Protein AF-D2PLJ2-F1 (afdb_monomer_lite)

Foldseek 3Di:
DDQFAFDDDVVLQVVCCQWFPFPDWDWDDFPDDDRWTWTWIQTPVGTDIDIDHDPPDDPVNVVVVVVVLVVCVVVVHPRDDQGATPVRHRDDDDDDQDRDSPPDRDDDDDPDDD

Structure (mmCIF, N/CA/C/O backbone):
data_AF-D2PLJ2-F1
#
_entry.id   AF-D2PLJ2-F1
#
loop_
_atom_site.group_PDB
_atom_site.id
_atom_site.type_symbol
_atom_site.label_atom_id
_atom_site.label_alt_id
_atom_site.label_comp_id
_atom_site.label_asym_id
_atom_site.label_entity_id
_atom_site.label_seq_id
_atom_site.pdbx_PDB_ins_code
_atom_site.Cartn_x
_atom_site.Cartn_y
_atom_site.Cartn_z
_atom_site.occupancy
_atom_site.B_iso_or_equiv
_atom_site.auth_seq_id
_atom_site.auth_comp_id
_atom_site.auth_asym_id
_atom_site.auth_atom_id
_atom_site.pdbx_PDB_model_num
ATOM 1 N N . MET A 1 1 ? 21.950 -1.891 -10.465 1.00 44.44 1 MET A N 1
ATOM 2 C CA . MET A 1 1 ? 20.883 -0.930 -10.823 1.00 44.44 1 MET A CA 1
AT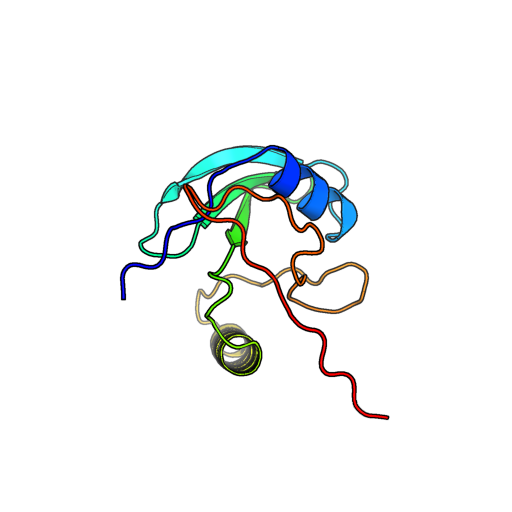OM 3 C C . MET A 1 1 ? 20.373 -0.278 -9.546 1.00 44.44 1 MET A C 1
ATOM 5 O O . MET A 1 1 ? 19.681 -0.932 -8.778 1.00 44.44 1 MET A O 1
ATOM 9 N N . THR A 1 2 ? 20.773 0.961 -9.261 1.00 47.09 2 THR A N 1
ATOM 10 C CA . THR A 1 2 ? 20.277 1.722 -8.104 1.00 47.09 2 THR A CA 1
ATOM 11 C C . THR A 1 2 ? 18.982 2.413 -8.492 1.00 47.09 2 THR A C 1
ATOM 13 O O . THR A 1 2 ? 18.959 3.507 -9.048 1.00 47.09 2 THR A O 1
ATOM 16 N N . GLY A 1 3 ? 17.887 1.707 -8.262 1.00 57.25 3 GLY A N 1
ATOM 17 C CA . GLY A 1 3 ? 16.567 2.277 -8.382 1.00 57.25 3 GLY A CA 1
ATOM 18 C C . GLY A 1 3 ? 16.214 3.065 -7.119 1.00 57.25 3 GLY A C 1
ATOM 19 O O . GLY A 1 3 ? 16.377 2.558 -6.009 1.00 57.25 3 GLY A O 1
ATOM 20 N N . VAL A 1 4 ? 15.767 4.307 -7.283 1.00 72.56 4 VAL A N 1
ATOM 21 C CA . VAL A 1 4 ? 15.401 5.199 -6.176 1.00 72.56 4 VAL A CA 1
ATOM 22 C C . VAL A 1 4 ? 14.057 4.769 -5.583 1.00 72.56 4 VAL A C 1
ATOM 24 O O . VAL A 1 4 ? 13.140 4.421 -6.318 1.00 72.56 4 VAL A O 1
ATOM 27 N N . ARG A 1 5 ? 13.931 4.774 -4.255 1.00 81.31 5 ARG A N 1
ATOM 28 C CA . ARG A 1 5 ? 12.673 4.497 -3.545 1.00 81.31 5 ARG A CA 1
ATOM 29 C C . ARG A 1 5 ? 11.773 5.737 -3.579 1.00 81.31 5 ARG A C 1
ATOM 31 O O . ARG A 1 5 ? 12.267 6.850 -3.425 1.00 81.31 5 ARG A O 1
ATOM 38 N N . ALA A 1 6 ? 10.465 5.552 -3.762 1.00 83.31 6 ALA A N 1
ATOM 39 C CA . ALA A 1 6 ? 9.503 6.651 -3.677 1.00 83.31 6 ALA A CA 1
ATOM 40 C C . ALA A 1 6 ? 9.493 7.288 -2.272 1.00 83.31 6 ALA A C 1
ATOM 42 O O . ALA A 1 6 ? 9.697 6.597 -1.273 1.00 83.31 6 ALA A O 1
ATOM 43 N N . GLU A 1 7 ? 9.218 8.590 -2.194 1.00 85.38 7 GLU A N 1
ATOM 44 C CA . GLU A 1 7 ? 9.064 9.323 -0.931 1.00 85.38 7 GLU A CA 1
ATOM 45 C C . GLU A 1 7 ? 7.601 9.346 -0.469 1.00 85.38 7 GLU A C 1
ATOM 47 O O . GLU A 1 7 ? 6.676 9.353 -1.286 1.00 85.38 7 GLU A O 1
ATOM 52 N N . ALA A 1 8 ? 7.392 9.378 0.850 1.00 84.69 8 ALA A N 1
ATOM 53 C CA . ALA A 1 8 ? 6.079 9.588 1.448 1.00 84.69 8 ALA A CA 1
ATOM 54 C C . ALA A 1 8 ? 5.641 11.041 1.217 1.00 84.69 8 ALA A C 1
ATOM 56 O O . ALA A 1 8 ? 6.189 11.961 1.817 1.00 84.69 8 ALA A O 1
ATOM 57 N N . THR A 1 9 ? 4.663 1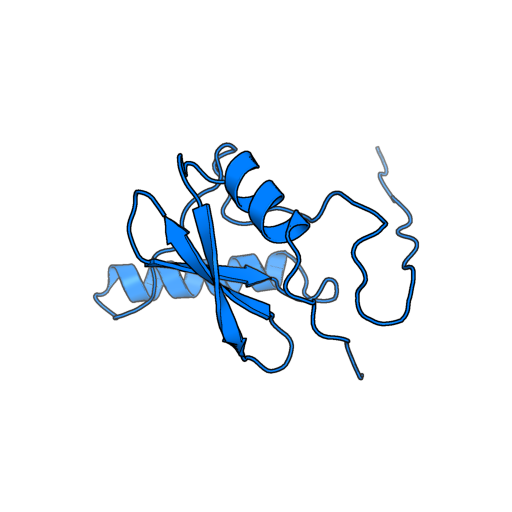1.251 0.339 1.00 85.50 9 THR A N 1
ATOM 58 C CA . THR A 1 9 ? 4.145 12.580 -0.006 1.00 85.50 9 THR A CA 1
ATOM 59 C C . THR A 1 9 ? 2.635 12.627 0.183 1.00 85.50 9 THR A C 1
ATOM 61 O O . THR A 1 9 ? 1.951 11.609 0.067 1.00 85.50 9 THR A O 1
ATOM 64 N N . GLU A 1 10 ? 2.088 13.820 0.416 1.00 84.56 10 GLU A N 1
ATOM 65 C CA . GLU A 1 10 ? 0.633 14.025 0.476 1.00 84.56 10 GLU A CA 1
ATOM 66 C C . GLU A 1 10 ? -0.065 13.646 -0.838 1.00 84.56 10 GLU A C 1
ATOM 68 O O . GLU A 1 10 ? -1.203 13.190 -0.826 1.00 84.56 10 GLU A O 1
ATOM 73 N N . GLN A 1 11 ? 0.640 13.735 -1.971 1.00 83.88 11 GLN A N 1
ATOM 74 C CA . GLN A 1 11 ? 0.122 13.309 -3.274 1.00 83.88 11 GLN A CA 1
ATOM 75 C C . GLN A 1 11 ? -0.206 11.810 -3.305 1.00 83.88 11 GLN A C 1
ATOM 77 O O . GLN A 1 11 ? -1.190 11.415 -3.927 1.00 83.88 11 GLN A O 1
ATOM 82 N N . TRP A 1 12 ? 0.579 10.968 -2.618 1.00 85.00 12 TRP A N 1
ATOM 83 C CA . TRP A 1 12 ? 0.250 9.546 -2.479 1.00 85.00 12 TRP A CA 1
ATOM 84 C C . TRP A 1 12 ? -1.027 9.340 -1.675 1.00 85.00 12 TRP A C 1
ATOM 86 O O . TRP A 1 12 ? -1.836 8.484 -2.025 1.00 85.00 12 TRP A O 1
ATOM 96 N N . LEU A 1 13 ? -1.214 10.123 -0.614 1.00 84.81 13 LEU A N 1
ATOM 97 C CA . LEU A 1 13 ? -2.403 10.035 0.224 1.00 84.81 13 LEU A CA 1
ATOM 98 C C . LEU A 1 13 ? -3.655 10.472 -0.540 1.00 84.81 13 LEU A C 1
ATOM 100 O O . LEU A 1 13 ? -4.683 9.802 -0.462 1.00 84.81 13 LEU A O 1
ATOM 104 N N . GLU A 1 14 ? -3.552 11.549 -1.314 1.00 87.12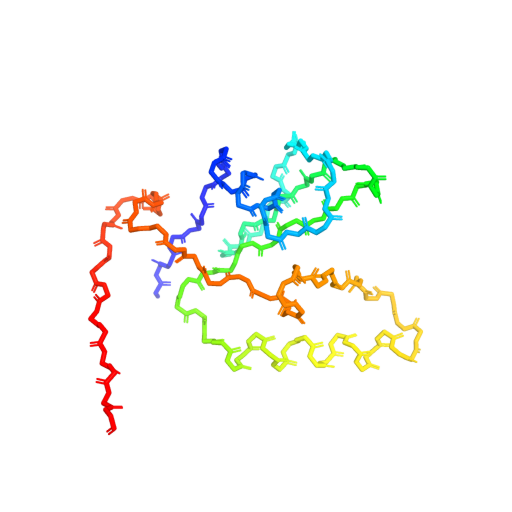 14 GLU A N 1
ATOM 105 C CA . GLU A 1 14 ? -4.652 12.034 -2.141 1.00 87.12 14 GLU A CA 1
ATOM 106 C C . GLU A 1 14 ? -5.033 11.019 -3.224 1.00 87.12 14 GLU A C 1
ATOM 108 O O . GLU A 1 14 ? -6.207 10.678 -3.353 1.00 87.12 14 GLU A O 1
ATOM 113 N N . LEU A 1 15 ? -4.052 10.423 -3.916 1.00 86.94 15 LEU A N 1
ATOM 114 C CA . LEU A 1 15 ? -4.329 9.341 -4.867 1.00 86.94 15 LEU A CA 1
ATOM 115 C C . LEU A 1 15 ? -5.046 8.166 -4.187 1.00 86.94 15 LEU A C 1
ATOM 117 O O . LEU A 1 15 ? -5.996 7.609 -4.732 1.00 86.94 15 LEU A O 1
ATOM 121 N N . VAL A 1 16 ? -4.611 7.786 -2.984 1.00 88.38 16 VAL A N 1
ATOM 122 C CA . VAL A 1 16 ? -5.241 6.697 -2.230 1.00 88.38 16 VAL A CA 1
ATOM 123 C C . VAL A 1 16 ? -6.706 7.018 -1.926 1.00 88.38 16 VAL A C 1
ATOM 125 O O . VAL A 1 16 ? -7.562 6.161 -2.140 1.00 88.38 16 VAL A O 1
ATOM 128 N N . ARG A 1 17 ? -7.020 8.245 -1.496 1.00 89.56 17 ARG A N 1
ATOM 129 C CA . ARG A 1 17 ? -8.405 8.682 -1.247 1.00 89.56 17 ARG A CA 1
ATOM 130 C C . ARG A 1 17 ? -9.256 8.657 -2.514 1.00 89.56 17 ARG A C 1
ATOM 132 O O . ARG A 1 17 ? -10.407 8.225 -2.459 1.00 89.56 17 ARG A O 1
ATOM 139 N N . GLN A 1 18 ? -8.697 9.073 -3.649 1.00 89.31 18 GLN A N 1
ATOM 140 C CA . GLN A 1 18 ? -9.399 9.153 -4.935 1.00 89.31 18 GLN A CA 1
ATOM 141 C C . GLN A 1 18 ? -9.664 7.783 -5.565 1.00 89.31 18 GLN A C 1
ATOM 143 O O . GLN A 1 18 ? -10.737 7.541 -6.120 1.00 89.31 18 GLN A O 1
ATOM 148 N N . GLU A 1 19 ? -8.735 6.844 -5.417 1.00 90.56 19 GLU A N 1
ATOM 149 C CA . GLU A 1 19 ? -8.782 5.572 -6.142 1.00 90.56 19 GLU A CA 1
ATOM 150 C C . GLU A 1 19 ? -9.327 4.411 -5.315 1.00 90.56 19 GLU A C 1
ATOM 152 O O . GLU A 1 19 ? -9.872 3.453 -5.868 1.00 90.56 19 GLU A O 1
ATOM 157 N N . TYR A 1 20 ? -9.213 4.475 -3.990 1.00 90.31 20 TYR A N 1
ATOM 158 C CA . TYR A 1 20 ? -9.655 3.406 -3.099 1.00 90.31 20 TYR A CA 1
ATOM 159 C C . TYR A 1 20 ? -10.907 3.813 -2.334 1.00 90.31 20 TYR A C 1
ATOM 161 O O . TYR A 1 20 ? -11.000 4.965 -1.923 1.00 90.31 20 TYR A O 1
ATOM 169 N N . PRO A 1 21 ? -11.851 2.883 -2.088 1.00 89.50 21 PRO A N 1
ATOM 170 C CA . PRO A 1 21 ? -13.116 3.149 -1.399 1.00 89.50 21 PRO A CA 1
ATOM 171 C C . PRO A 1 21 ? -12.919 3.393 0.112 1.00 89.50 21 PRO A C 1
ATOM 173 O O . PRO A 1 21 ? -13.420 2.635 0.945 1.00 89.50 21 PRO A O 1
ATOM 176 N N . LEU A 1 22 ? -12.153 4.430 0.441 1.00 88.56 22 LEU A N 1
ATOM 177 C CA . LEU A 1 22 ? -11.841 4.949 1.765 1.00 88.56 22 LEU A CA 1
ATOM 178 C C . LEU A 1 22 ? -12.458 6.343 1.863 1.00 88.56 22 LEU A C 1
ATOM 180 O O . LEU A 1 22 ? -12.277 7.159 0.955 1.00 88.56 22 LEU A O 1
ATOM 184 N N . THR A 1 23 ? -13.208 6.588 2.932 1.00 83.50 23 THR A N 1
ATOM 185 C CA . THR A 1 23 ? -13.856 7.888 3.181 1.00 83.50 23 THR A CA 1
ATOM 186 C C . THR A 1 23 ? -12.887 8.844 3.866 1.00 83.50 23 THR A C 1
ATOM 188 O O . THR A 1 23 ? -12.843 10.032 3.564 1.00 83.50 23 THR A O 1
ATOM 191 N N . GLU A 1 24 ? -12.041 8.289 4.733 1.00 87.06 24 GLU A N 1
ATOM 192 C CA . GLU A 1 24 ? -10.979 8.995 5.432 1.00 87.06 24 GLU A CA 1
ATOM 193 C C . GLU A 1 24 ? -9.665 8.237 5.251 1.00 87.06 24 GLU A C 1
ATOM 195 O O . GLU A 1 24 ? -9.624 7.006 5.290 1.00 87.06 24 GLU A O 1
ATOM 200 N N . ALA A 1 25 ? -8.573 8.972 5.049 1.00 88.44 25 ALA A N 1
ATOM 201 C CA . ALA A 1 25 ? -7.234 8.399 5.017 1.00 88.44 25 ALA A CA 1
ATOM 202 C C . ALA A 1 25 ? -6.224 9.424 5.529 1.00 88.44 25 ALA A C 1
ATOM 204 O O . ALA A 1 25 ? -6.145 10.520 4.976 1.00 88.44 25 ALA A O 1
ATOM 205 N N . ALA A 1 26 ? -5.429 9.075 6.536 1.00 90.44 26 ALA A N 1
ATOM 206 C CA . ALA A 1 26 ? -4.358 9.912 7.070 1.00 90.44 26 ALA A CA 1
ATOM 207 C C . ALA A 1 26 ? -3.039 9.134 7.120 1.00 90.44 26 ALA A C 1
ATOM 209 O O . ALA A 1 26 ? -3.010 7.960 7.496 1.00 90.44 26 ALA A O 1
ATOM 210 N N . PHE A 1 27 ? -1.939 9.787 6.741 1.00 87.12 27 PHE A N 1
ATOM 211 C CA . PHE A 1 27 ? -0.607 9.207 6.883 1.00 87.12 27 PHE A CA 1
ATOM 212 C C . PHE A 1 27 ? -0.260 9.039 8.364 1.00 87.12 27 PHE A C 1
ATOM 214 O O . PHE A 1 27 ? -0.440 9.961 9.154 1.00 87.12 27 PHE A O 1
ATOM 221 N N . VAL A 1 28 ? 0.263 7.864 8.719 1.00 88.81 28 VAL A N 1
ATOM 222 C CA . VAL A 1 28 ? 0.755 7.585 10.073 1.00 88.81 28 VAL A CA 1
ATOM 223 C C . VAL A 1 28 ? 2.277 7.565 10.085 1.00 88.81 28 VAL A C 1
ATOM 225 O O . VAL A 1 28 ? 2.898 8.327 10.819 1.00 88.81 28 VAL A O 1
ATOM 228 N N . ARG A 1 29 ? 2.890 6.673 9.297 1.00 92.12 29 ARG A N 1
ATOM 229 C CA . ARG A 1 29 ? 4.351 6.538 9.202 1.00 92.12 29 ARG A CA 1
ATOM 230 C C . ARG A 1 29 ? 4.781 5.724 7.989 1.00 92.12 29 ARG A C 1
ATOM 232 O O . ARG A 1 29 ? 4.014 4.922 7.455 1.00 92.12 29 ARG A O 1
ATOM 239 N N . ASP A 1 30 ? 6.042 5.878 7.609 1.00 92.44 30 ASP A N 1
ATOM 240 C CA . ASP A 1 30 ? 6.730 4.946 6.722 1.00 92.44 30 ASP A CA 1
ATOM 241 C C . ASP A 1 30 ? 7.099 3.664 7.499 1.00 92.44 30 ASP A C 1
ATOM 243 O O . ASP A 1 30 ? 7.670 3.730 8.586 1.00 92.44 30 ASP A O 1
ATOM 247 N N . LEU A 1 31 ? 6.750 2.497 6.955 1.00 93.00 31 LEU A N 1
ATOM 248 C CA . LEU A 1 31 ? 7.065 1.169 7.500 1.00 93.00 31 LEU A CA 1
ATOM 249 C C . LEU A 1 31 ? 8.383 0.598 6.952 1.00 93.00 31 LEU A C 1
ATOM 251 O O . LEU A 1 31 ? 8.745 -0.538 7.257 1.00 93.00 31 LEU A O 1
ATOM 255 N N . GLY A 1 32 ? 9.094 1.358 6.120 1.00 89.00 32 GLY A N 1
ATOM 256 C CA . GLY A 1 32 ? 10.342 0.941 5.501 1.00 89.00 32 GLY A CA 1
ATOM 257 C C . GLY A 1 32 ? 10.132 0.024 4.295 1.00 89.00 32 GLY A C 1
ATOM 258 O O . GLY A 1 32 ? 9.063 -0.029 3.679 1.00 89.00 32 GLY A O 1
ATOM 259 N N . GLY A 1 33 ? 11.190 -0.684 3.914 1.00 85.00 33 GLY A N 1
ATOM 260 C CA . GLY A 1 33 ? 11.259 -1.496 2.700 1.00 85.00 33 GLY A CA 1
ATOM 261 C C . GLY A 1 33 ? 12.418 -1.060 1.811 1.00 85.00 33 GLY A C 1
ATOM 262 O O . GLY A 1 33 ? 12.778 0.109 1.791 1.00 85.00 33 GLY A O 1
ATOM 263 N N . ASN A 1 34 ? 13.008 -2.015 1.088 1.00 85.50 34 ASN A N 1
ATOM 264 C CA . ASN A 1 34 ? 14.202 -1.754 0.283 1.00 85.50 34 ASN A CA 1
ATOM 265 C C . ASN A 1 34 ? 13.884 -0.811 -0.895 1.00 85.50 34 ASN A C 1
ATOM 267 O O . ASN A 1 34 ? 14.224 0.365 -0.877 1.00 85.50 34 ASN A O 1
ATOM 271 N N . TYR A 1 35 ? 13.135 -1.309 -1.881 1.00 87.19 35 TYR A N 1
ATOM 272 C CA . TYR A 1 35 ? 12.755 -0.517 -3.059 1.00 87.19 35 TYR A CA 1
ATOM 273 C C . TYR A 1 35 ? 11.305 -0.028 -3.036 1.00 87.19 35 TYR A C 1
ATOM 275 O O . TYR A 1 35 ? 10.966 0.928 -3.723 1.00 87.19 35 TYR A O 1
ATOM 283 N N . ASN A 1 36 ? 10.438 -0.680 -2.257 1.00 90.31 36 ASN A N 1
ATOM 284 C CA . ASN A 1 36 ? 9.044 -0.260 -2.129 1.00 90.31 36 ASN A CA 1
ATOM 285 C C . ASN A 1 36 ? 8.917 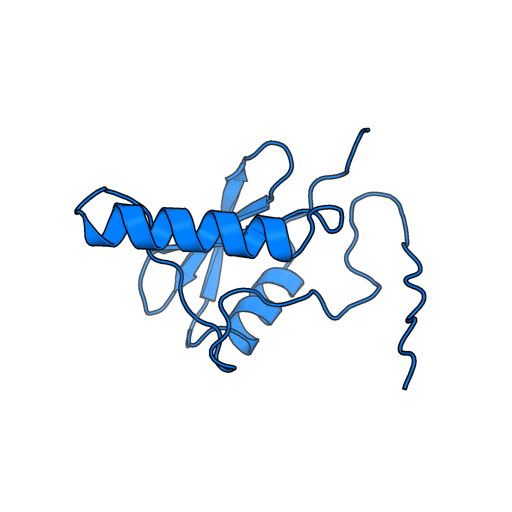0.763 -1.004 1.00 90.31 36 ASN A C 1
ATOM 287 O O . ASN A 1 36 ? 9.538 0.617 0.054 1.00 90.31 36 ASN A O 1
ATOM 291 N N . LEU A 1 37 ? 8.054 1.746 -1.208 1.00 90.94 37 LEU A N 1
ATOM 292 C CA . LEU A 1 37 ? 7.554 2.578 -0.125 1.00 90.94 37 LEU A CA 1
ATOM 293 C C . LEU A 1 37 ? 6.326 1.881 0.469 1.00 90.94 37 LEU A C 1
ATOM 295 O O . LEU A 1 37 ? 5.369 1.606 -0.253 1.00 90.94 37 LEU A O 1
ATOM 299 N N . ASN A 1 38 ? 6.369 1.560 1.762 1.00 93.62 38 ASN A N 1
ATOM 300 C CA . ASN A 1 38 ? 5.243 0.972 2.483 1.00 93.62 38 ASN A CA 1
ATOM 301 C C . ASN A 1 38 ? 4.758 1.995 3.509 1.00 93.62 38 ASN A C 1
ATOM 303 O O . ASN A 1 38 ? 5.429 2.233 4.506 1.00 93.62 38 ASN A O 1
ATOM 307 N N . LEU A 1 39 ? 3.607 2.608 3.269 1.00 93.00 39 LEU A N 1
ATOM 308 C CA . LEU A 1 39 ? 3.036 3.625 4.145 1.00 93.00 39 LEU A CA 1
ATOM 309 C C . LEU A 1 39 ? 1.967 2.991 5.021 1.00 93.00 39 LEU A C 1
ATOM 311 O O . LEU A 1 39 ? 1.066 2.330 4.508 1.00 93.00 39 LEU A O 1
ATOM 315 N N . GLN A 1 40 ? 2.033 3.235 6.324 1.00 94.31 40 GLN A N 1
ATOM 316 C CA . GLN A 1 40 ? 0.895 3.004 7.197 1.00 94.31 40 GLN A CA 1
ATOM 317 C C . GLN A 1 40 ? -0.080 4.172 7.069 1.00 94.31 40 GLN A C 1
ATOM 319 O O . GLN A 1 40 ? 0.302 5.334 7.230 1.00 94.31 40 GLN A O 1
ATOM 324 N N . VAL A 1 41 ? -1.340 3.843 6.806 1.00 93.44 41 VAL A N 1
ATOM 325 C CA . VAL A 1 41 ? -2.441 4.796 6.670 1.00 93.44 41 VAL A CA 1
ATOM 326 C C . VAL A 1 41 ? -3.529 4.430 7.674 1.00 93.44 41 VAL A C 1
ATOM 328 O O . VAL A 1 41 ? -3.937 3.272 7.757 1.00 93.44 41 VAL A O 1
ATOM 331 N N . ALA A 1 42 ? -3.984 5.409 8.449 1.00 94.00 42 ALA A N 1
ATOM 332 C CA . ALA A 1 42 ? -5.194 5.294 9.253 1.00 94.00 42 ALA A CA 1
ATOM 333 C C . ALA A 1 42 ? -6.402 5.616 8.368 1.00 94.00 42 ALA A C 1
ATOM 335 O O . ALA A 1 42 ? -6.347 6.576 7.602 1.00 94.00 42 ALA A O 1
ATOM 336 N N . SER A 1 43 ? -7.463 4.814 8.450 1.00 93.06 43 SER A N 1
ATOM 337 C CA . SER A 1 43 ? -8.678 4.988 7.648 1.00 93.06 43 SER A CA 1
ATOM 338 C C . SER A 1 43 ? -9.936 4.611 8.426 1.00 93.06 43 SER A C 1
ATOM 340 O O . SER A 1 43 ? -9.856 3.975 9.479 1.00 93.06 43 SER A O 1
ATOM 342 N N . ASP A 1 44 ? -11.094 4.905 7.839 1.00 91.12 44 ASP A N 1
ATOM 343 C CA . ASP A 1 44 ? -12.417 4.436 8.273 1.00 91.12 44 ASP A CA 1
ATOM 344 C C . ASP A 1 44 ? -12.544 2.898 8.313 1.00 91.12 44 ASP A C 1
ATOM 346 O O . ASP A 1 44 ? -13.441 2.352 8.951 1.00 91.12 44 ASP A O 1
ATOM 350 N N . ARG A 1 45 ? -11.615 2.175 7.676 1.00 89.25 45 ARG A N 1
ATOM 351 C CA . ARG A 1 45 ? -11.524 0.703 7.689 1.00 89.25 45 ARG A CA 1
ATOM 352 C C . ARG A 1 45 ? -10.434 0.164 8.616 1.00 89.25 45 ARG A C 1
ATOM 354 O O . ARG A 1 45 ? -10.085 -1.014 8.538 1.00 89.25 45 ARG A O 1
ATOM 361 N N . GLY A 1 46 ? -9.883 1.019 9.474 1.00 91.19 46 GLY A N 1
ATOM 362 C CA . GLY A 1 46 ? -8.769 0.705 10.360 1.00 91.19 46 GLY A CA 1
ATOM 363 C C . GLY A 1 46 ? -7.406 0.988 9.729 1.00 91.19 46 GLY A C 1
ATOM 364 O O . GLY A 1 46 ? -7.271 1.783 8.795 1.00 91.19 46 GLY A O 1
ATOM 365 N N . ALA A 1 47 ? -6.367 0.359 10.279 1.00 92.62 47 ALA A N 1
ATOM 366 C CA . ALA A 1 47 ? -4.996 0.539 9.819 1.00 92.62 47 ALA A CA 1
ATOM 367 C C . ALA A 1 47 ? -4.738 -0.246 8.525 1.00 92.62 47 ALA A C 1
ATOM 369 O O . ALA A 1 47 ? -4.898 -1.466 8.476 1.00 92.62 47 ALA A O 1
ATOM 370 N N . LEU A 1 48 ? -4.286 0.459 7.492 1.00 94.44 48 LEU A N 1
ATOM 371 C CA . LEU A 1 48 ? -3.969 -0.089 6.179 1.00 94.44 48 LEU A CA 1
ATOM 372 C C . LEU A 1 48 ? -2.500 0.138 5.832 1.00 94.44 48 LEU A C 1
ATOM 374 O O . LEU A 1 48 ? -1.838 1.027 6.372 1.00 94.44 48 LEU A O 1
ATOM 378 N N . VAL A 1 49 ? -2.003 -0.661 4.887 1.00 93.62 49 VAL A N 1
ATOM 379 C CA . VAL A 1 49 ? -0.680 -0.473 4.289 1.00 93.62 49 VAL A CA 1
ATOM 380 C C . VAL A 1 49 ? -0.839 -0.147 2.813 1.00 93.62 49 VAL A C 1
ATOM 382 O O . VAL A 1 49 ? -1.354 -0.959 2.043 1.00 93.62 49 VAL A O 1
ATOM 385 N N . VAL A 1 50 ? -0.353 1.023 2.412 1.00 92.31 50 VAL A N 1
ATOM 386 C CA . VAL A 1 50 ? -0.221 1.411 1.007 1.00 92.31 50 VAL A CA 1
ATOM 387 C C . VAL A 1 50 ? 1.184 1.053 0.555 1.00 92.31 50 VAL A C 1
ATOM 389 O O . VAL A 1 50 ? 2.166 1.526 1.122 1.00 92.31 50 VAL A O 1
ATOM 392 N N . ARG A 1 51 ? 1.288 0.211 -0.473 1.00 92.81 51 ARG A N 1
ATOM 393 C CA . ARG A 1 51 ? 2.572 -0.181 -1.053 1.00 92.81 51 ARG A CA 1
ATOM 394 C C . ARG A 1 51 ? 2.742 0.438 -2.431 1.00 92.81 51 ARG A C 1
ATOM 396 O O . ARG A 1 51 ? 2.080 0.025 -3.379 1.00 92.81 51 ARG A O 1
ATOM 403 N N . VAL A 1 52 ? 3.691 1.357 -2.543 1.00 90.06 52 VAL A N 1
ATOM 404 C CA . VAL A 1 52 ? 4.135 1.913 -3.820 1.00 90.06 52 VAL A CA 1
ATOM 405 C C . VAL A 1 52 ? 5.318 1.091 -4.313 1.00 90.06 52 VAL A C 1
ATOM 407 O O . VAL A 1 52 ? 6.343 0.971 -3.636 1.00 90.06 52 VAL A O 1
ATOM 410 N N . THR A 1 53 ? 5.150 0.494 -5.486 1.00 89.25 53 THR A N 1
ATOM 411 C CA . THR A 1 53 ? 6.193 -0.301 -6.140 1.00 89.25 53 THR A CA 1
ATOM 412 C C . THR A 1 53 ? 6.955 0.578 -7.138 1.00 89.25 53 THR A C 1
ATOM 414 O O . THR A 1 53 ? 6.336 1.460 -7.734 1.00 89.25 53 THR A O 1
ATOM 417 N N . PRO A 1 54 ? 8.268 0.360 -7.337 1.00 86.25 54 PRO A N 1
ATOM 418 C CA . PRO A 1 54 ? 9.018 1.007 -8.405 1.00 86.25 54 PRO A CA 1
ATOM 419 C C . PRO A 1 54 ? 8.398 0.885 -9.793 1.00 86.25 54 PRO A C 1
ATOM 421 O O . PRO A 1 54 ? 7.827 -0.152 -10.127 1.00 86.25 54 PRO A O 1
ATOM 424 N N . ASP A 1 55 ? 8.588 1.919 -10.609 1.00 83.56 55 ASP A N 1
ATOM 425 C CA . ASP A 1 55 ? 8.097 1.993 -11.989 1.00 83.56 55 ASP A CA 1
ATOM 426 C C . ASP A 1 55 ? 8.758 0.974 -12.932 1.00 83.56 55 ASP A C 1
ATOM 428 O O . ASP A 1 55 ? 8.143 0.544 -13.903 1.00 83.56 55 ASP A O 1
ATOM 432 N N . TRP A 1 56 ? 9.980 0.532 -12.623 1.00 82.81 56 TRP A N 1
ATOM 433 C CA . TRP A 1 56 ? 10.674 -0.531 -13.357 1.00 82.81 56 TRP A CA 1
ATOM 434 C C . TRP A 1 56 ? 10.148 -1.941 -13.048 1.00 82.81 56 TRP A C 1
ATOM 436 O O . TRP A 1 56 ? 10.657 -2.916 -13.602 1.00 82.81 56 TRP A O 1
ATOM 446 N N . ILE A 1 57 ? 9.184 -2.091 -12.134 1.00 85.25 57 ILE A N 1
ATOM 447 C CA . ILE A 1 57 ? 8.514 -3.374 -11.929 1.00 85.25 57 ILE A CA 1
ATOM 448 C C . ILE A 1 57 ? 7.361 -3.504 -12.915 1.00 85.25 57 ILE A C 1
ATOM 450 O O . ILE A 1 57 ? 6.415 -2.721 -12.901 1.00 85.25 57 ILE A O 1
ATOM 454 N N . GLU A 1 58 ? 7.425 -4.553 -13.727 1.00 87.44 58 GLU A N 1
ATOM 455 C CA . GLU A 1 58 ? 6.420 -4.829 -14.746 1.00 87.44 58 GLU A CA 1
ATOM 456 C C . GLU A 1 58 ? 5.045 -5.175 -14.143 1.00 87.44 58 GLU A C 1
ATOM 458 O O . GLU A 1 58 ? 4.969 -5.881 -13.125 1.00 87.44 58 GLU A O 1
ATOM 463 N N . PRO A 1 59 ? 3.943 -4.741 -14.786 1.00 85.69 59 PRO A N 1
ATOM 464 C CA . PRO A 1 59 ? 2.586 -5.070 -14.356 1.00 85.69 59 PRO A CA 1
ATOM 465 C C . PRO A 1 59 ? 2.325 -6.577 -14.231 1.00 85.69 59 PRO A C 1
ATOM 467 O O . PRO A 1 59 ? 1.720 -7.004 -13.248 1.00 85.69 59 PRO A O 1
ATOM 470 N N . ASP A 1 60 ? 2.841 -7.391 -15.155 1.00 88.19 60 ASP A N 1
ATOM 471 C CA . ASP A 1 60 ? 2.647 -8.850 -15.150 1.00 88.19 60 ASP A CA 1
ATOM 472 C C . ASP A 1 60 ? 3.262 -9.501 -13.911 1.00 88.19 60 ASP 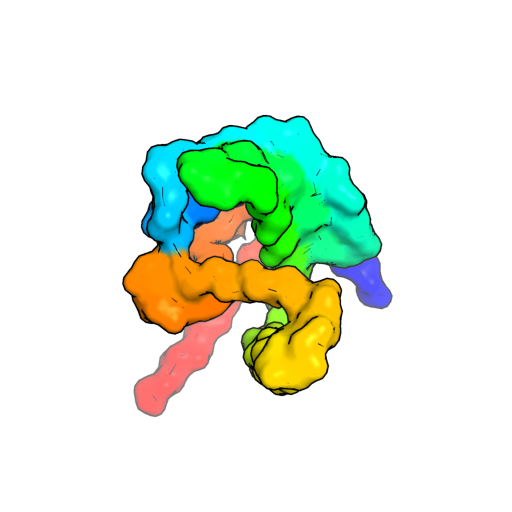A C 1
ATOM 474 O O . ASP A 1 60 ? 2.675 -10.388 -13.284 1.00 88.19 60 ASP A O 1
ATOM 478 N N . ARG A 1 61 ? 4.418 -8.990 -13.477 1.00 91.06 61 ARG A N 1
ATOM 479 C CA . ARG A 1 61 ? 5.054 -9.427 -12.234 1.00 91.06 61 ARG A CA 1
ATOM 480 C C . ARG A 1 61 ? 4.188 -9.098 -11.021 1.00 91.06 61 ARG A C 1
ATOM 482 O O . ARG A 1 61 ? 4.090 -9.910 -10.100 1.00 91.06 61 ARG A O 1
ATOM 489 N N . LEU A 1 62 ? 3.560 -7.922 -10.996 1.00 90.00 62 LEU A N 1
ATOM 490 C CA . LEU A 1 62 ? 2.636 -7.548 -9.924 1.00 90.00 62 LEU A CA 1
ATOM 491 C C . LEU A 1 62 ? 1.383 -8.425 -9.927 1.00 90.00 62 LEU A C 1
ATOM 493 O O . LEU A 1 62 ? 0.981 -8.892 -8.860 1.00 90.00 62 LEU A O 1
ATOM 497 N N . ALA A 1 63 ? 0.812 -8.696 -11.101 1.00 89.31 63 ALA A N 1
ATOM 498 C CA . ALA A 1 63 ? -0.340 -9.577 -11.251 1.00 89.31 63 ALA A CA 1
ATOM 499 C C . ALA A 1 63 ? -0.037 -10.992 -10.731 1.00 89.31 63 ALA A C 1
ATOM 501 O O . ALA A 1 63 ? -0.798 -11.523 -9.922 1.00 89.31 63 ALA A O 1
ATOM 502 N N . ALA A 1 64 ? 1.118 -11.561 -11.091 1.00 92.94 64 ALA A N 1
ATOM 503 C CA . ALA A 1 64 ? 1.556 -12.868 -10.603 1.00 92.94 64 ALA A CA 1
ATOM 504 C C . ALA A 1 64 ? 1.708 -12.903 -9.070 1.00 92.94 64 ALA A C 1
ATOM 506 O O . ALA A 1 64 ? 1.229 -13.828 -8.412 1.00 92.94 64 ALA A O 1
ATOM 507 N N . VAL A 1 65 ? 2.317 -11.870 -8.472 1.00 92.69 65 VAL A N 1
ATOM 508 C CA . VAL A 1 65 ? 2.439 -11.760 -7.007 1.00 92.69 65 VAL A CA 1
ATOM 509 C C . VAL A 1 65 ? 1.064 -11.698 -6.339 1.00 92.69 65 VAL A C 1
ATOM 511 O O . VAL A 1 65 ? 0.866 -12.327 -5.296 1.00 92.69 65 VAL A O 1
ATOM 514 N N . GLN A 1 66 ? 0.109 -10.962 -6.912 1.00 91.75 66 GLN A N 1
ATOM 515 C CA . GLN A 1 66 ? -1.242 -10.882 -6.357 1.00 91.75 66 GLN A CA 1
ATOM 516 C C . GLN A 1 66 ? -1.996 -12.208 -6.488 1.00 91.75 66 GLN A C 1
ATOM 518 O O . GLN A 1 66 ? -2.603 -12.640 -5.510 1.00 91.75 66 GLN A O 1
ATOM 523 N N . ALA A 1 67 ? -1.872 -12.908 -7.617 1.00 92.81 67 ALA A N 1
ATOM 524 C CA . ALA A 1 67 ? -2.466 -14.230 -7.802 1.00 92.81 67 ALA A CA 1
ATOM 525 C C . ALA A 1 67 ? -1.961 -15.240 -6.754 1.00 92.81 67 ALA A C 1
ATOM 527 O O . ALA A 1 67 ? -2.757 -15.943 -6.129 1.00 92.81 67 ALA A O 1
ATOM 528 N N . VAL A 1 68 ? -0.651 -15.259 -6.477 1.00 96.00 68 VAL A N 1
ATOM 529 C CA . VAL A 1 68 ? -0.068 -16.114 -5.426 1.00 96.00 68 VAL A CA 1
ATOM 530 C C . VAL A 1 68 ? -0.607 -15.744 -4.042 1.00 96.00 68 VAL A C 1
ATOM 532 O O . VAL A 1 68 ? -0.956 -16.623 -3.253 1.00 96.00 68 VAL A O 1
ATOM 535 N N . ARG A 1 69 ? -0.719 -14.448 -3.728 1.00 95.31 69 ARG A N 1
ATOM 536 C CA . ARG A 1 69 ? -1.271 -13.992 -2.441 1.00 95.31 69 ARG A CA 1
ATOM 537 C C . ARG A 1 69 ? -2.720 -14.415 -2.258 1.00 95.31 69 ARG A C 1
ATOM 539 O O . ARG A 1 69 ? -3.085 -14.875 -1.179 1.00 95.31 69 ARG A O 1
ATOM 546 N N . GLU A 1 70 ? -3.535 -14.280 -3.297 1.00 94.00 70 GLU A N 1
ATOM 547 C CA . GLU A 1 70 ? -4.926 -14.721 -3.276 1.00 94.00 70 GLU A CA 1
ATOM 548 C C . GLU A 1 70 ? -5.031 -16.240 -3.110 1.00 94.00 70 GLU A C 1
ATOM 550 O O . GLU A 1 70 ? -5.802 -16.699 -2.265 1.00 94.00 70 GLU A O 1
ATOM 555 N N . TYR A 1 71 ? -4.203 -17.005 -3.829 1.00 95.81 71 TYR A N 1
ATOM 556 C CA . TYR A 1 71 ? -4.122 -18.463 -3.727 1.00 95.81 71 TYR A CA 1
ATOM 557 C C . TYR A 1 71 ? -3.777 -18.944 -2.310 1.00 95.81 71 TYR A C 1
ATOM 559 O O . TYR A 1 71 ? -4.418 -19.867 -1.796 1.00 95.81 71 TYR A O 1
ATOM 567 N N . LEU A 1 72 ? -2.773 -18.329 -1.675 1.00 97.19 72 LEU A N 1
ATOM 568 C CA . LEU A 1 72 ? -2.339 -18.671 -0.318 1.00 97.19 72 LEU A CA 1
ATOM 569 C C . LEU A 1 72 ? -3.388 -18.259 0.719 1.00 97.19 72 LEU A C 1
ATOM 571 O O . LEU A 1 72 ? -3.747 -19.050 1.591 1.00 97.19 72 LEU A O 1
ATOM 575 N N . ARG A 1 73 ? -3.944 -17.050 0.594 1.00 95.88 73 ARG A N 1
ATOM 576 C CA . ARG A 1 73 ? -5.006 -16.561 1.483 1.00 95.88 73 ARG A CA 1
ATOM 577 C C . ARG A 1 73 ? -6.245 -17.453 1.433 1.00 95.88 73 ARG A C 1
ATOM 579 O O . ARG A 1 73 ? -6.830 -17.736 2.473 1.00 95.88 73 ARG A O 1
ATOM 586 N N . ALA A 1 74 ? -6.637 -17.923 0.246 1.00 95.44 74 ALA A N 1
ATOM 587 C CA . ALA A 1 74 ? -7.757 -18.854 0.079 1.00 95.44 74 ALA A CA 1
ATOM 588 C C . ALA A 1 74 ? -7.548 -20.194 0.814 1.00 95.44 74 ALA A C 1
ATOM 590 O O . ALA A 1 74 ? -8.508 -20.920 1.040 1.00 95.44 74 ALA A O 1
ATOM 591 N N . ARG A 1 75 ? -6.310 -20.502 1.220 1.00 97.38 75 ARG A N 1
ATOM 592 C CA . ARG A 1 75 ? -5.923 -21.693 1.993 1.00 97.38 75 ARG A CA 1
ATOM 593 C C . ARG A 1 75 ? -5.664 -21.399 3.471 1.00 97.38 75 ARG A C 1
ATOM 595 O O . ARG A 1 75 ? -5.039 -22.203 4.149 1.00 97.38 75 ARG A O 1
ATOM 602 N N . GLY A 1 76 ? -6.096 -20.239 3.964 1.00 96.88 76 GLY A N 1
ATOM 603 C CA . GLY A 1 76 ? -5.956 -19.864 5.372 1.00 96.88 76 GLY A CA 1
ATOM 604 C C . GLY A 1 76 ? -4.569 -19.357 5.766 1.00 96.88 76 GLY A C 1
ATOM 605 O O . GLY A 1 76 ? -4.323 -19.141 6.949 1.00 96.88 76 GLY A O 1
ATOM 606 N N . TRP A 1 77 ? -3.663 -19.125 4.810 1.00 97.25 77 TRP A N 1
ATOM 607 C CA . TRP A 1 77 ? -2.376 -18.508 5.132 1.00 97.25 77 TRP A CA 1
ATOM 608 C C . TRP A 1 77 ? -2.579 -17.046 5.556 1.00 97.25 77 TRP A C 1
ATOM 610 O O . TRP A 1 77 ? -3.413 -16.356 4.955 1.00 97.25 77 TRP A O 1
ATOM 620 N N . PRO A 1 78 ? -1.795 -16.537 6.527 1.00 95.12 78 PRO A N 1
ATOM 621 C CA . PRO A 1 78 ? -1.916 -15.177 7.055 1.00 95.12 78 PRO A CA 1
ATOM 622 C C . PRO A 1 78 ? -1.322 -14.141 6.086 1.00 95.12 78 PRO A C 1
ATOM 624 O O . PRO A 1 78 ? -0.355 -13.441 6.380 1.00 95.12 78 PRO A O 1
ATOM 627 N N . VAL A 1 79 ? -1.889 -14.062 4.884 1.00 94.88 79 VAL A N 1
ATOM 628 C CA . VAL A 1 79 ? -1.481 -13.142 3.824 1.00 94.88 79 VAL A CA 1
ATOM 629 C C . VAL A 1 79 ? -2.419 -11.931 3.817 1.00 94.88 79 VAL A C 1
ATOM 631 O O . VAL A 1 79 ? -3.641 -12.117 3.806 1.00 94.88 79 VAL A O 1
ATOM 634 N N . PRO A 1 80 ? -1.891 -10.690 3.775 1.00 90.94 80 PRO A N 1
ATOM 635 C CA . PRO A 1 80 ? -2.718 -9.490 3.726 1.00 90.94 80 PRO A CA 1
ATOM 636 C C . PRO A 1 80 ? -3.704 -9.503 2.555 1.00 90.94 80 PRO A C 1
ATOM 638 O O . PRO A 1 80 ? -3.349 -9.829 1.419 1.00 90.94 80 PRO A O 1
ATOM 641 N N . ARG A 1 81 ? -4.948 -9.098 2.822 1.00 90.38 81 ARG A N 1
ATOM 642 C CA . ARG A 1 81 ? -5.957 -8.893 1.780 1.00 90.38 81 ARG A CA 1
ATOM 643 C C . ARG A 1 81 ? -5.685 -7.577 1.052 1.00 90.38 81 ARG A C 1
ATOM 645 O O . ARG A 1 81 ? -5.594 -6.529 1.683 1.00 90.38 81 ARG A O 1
ATOM 652 N N . THR A 1 82 ? -5.622 -7.626 -0.276 1.00 91.12 82 THR A N 1
ATOM 653 C CA . THR A 1 82 ? -5.524 -6.416 -1.104 1.00 91.12 82 THR A CA 1
ATOM 654 C C . THR A 1 82 ? -6.907 -5.782 -1.266 1.00 91.12 82 THR A C 1
ATOM 656 O O . THR A 1 82 ? -7.884 -6.475 -1.561 1.00 91.12 82 THR A O 1
ATOM 659 N N . ILE A 1 83 ? -6.996 -4.467 -1.063 1.00 89.69 83 ILE A N 1
ATOM 660 C CA . ILE A 1 83 ? -8.209 -3.688 -1.333 1.00 89.69 83 ILE A CA 1
ATOM 661 C C . ILE A 1 83 ? -8.254 -3.370 -2.828 1.00 89.69 83 ILE A C 1
ATOM 663 O O . ILE A 1 83 ? -7.250 -2.958 -3.408 1.00 89.69 83 ILE A O 1
ATOM 667 N N . ARG A 1 84 ? -9.417 -3.576 -3.450 1.00 89.31 84 ARG A N 1
ATOM 668 C CA . ARG A 1 84 ? -9.643 -3.196 -4.846 1.00 89.31 84 ARG A CA 1
ATOM 669 C C . ARG A 1 84 ? -9.902 -1.695 -4.961 1.00 89.31 84 ARG A C 1
ATOM 671 O O . ARG A 1 84 ? -10.525 -1.101 -4.081 1.00 89.31 84 ARG A O 1
ATOM 678 N N . THR A 1 85 ? -9.428 -1.109 -6.048 1.00 89.38 85 THR A N 1
ATOM 679 C CA . THR A 1 85 ? -9.728 0.260 -6.454 1.00 89.38 85 THR A CA 1
ATOM 680 C C . THR A 1 85 ? -11.207 0.382 -6.818 1.00 89.38 85 THR A C 1
ATOM 682 O O . THR A 1 85 ? -11.896 -0.616 -7.059 1.00 89.38 85 THR A O 1
ATOM 685 N N . ARG A 1 86 ? -11.711 1.616 -6.886 1.00 86.12 86 ARG A N 1
ATOM 686 C CA . ARG A 1 86 ? -13.079 1.909 -7.333 1.00 86.12 86 ARG A CA 1
ATOM 687 C C . ARG A 1 86 ? -13.341 1.409 -8.760 1.00 86.12 86 ARG A C 1
ATOM 689 O O . ARG A 1 86 ? -14.436 0.937 -9.036 1.00 86.12 86 ARG A O 1
ATOM 696 N N . ALA A 1 87 ? -12.324 1.406 -9.624 1.00 81.81 87 ALA A N 1
ATOM 697 C CA . ALA A 1 87 ? -12.378 0.854 -10.983 1.00 81.81 87 ALA A CA 1
ATOM 698 C C . ALA A 1 87 ? -12.242 -0.689 -11.047 1.00 81.81 87 ALA A C 1
ATOM 700 O O . ALA A 1 87 ? -11.900 -1.241 -12.088 1.00 81.81 87 ALA A O 1
ATOM 701 N N . ALA A 1 88 ? -12.472 -1.390 -9.931 1.00 74.94 88 ALA A N 1
ATOM 702 C CA . ALA A 1 88 ? -12.375 -2.846 -9.770 1.00 74.94 88 ALA A CA 1
ATOM 703 C C . ALA A 1 88 ? -10.971 -3.474 -9.943 1.00 74.94 88 ALA A C 1
ATOM 705 O O . ALA A 1 88 ? -10.829 -4.689 -9.785 1.00 74.94 88 ALA A O 1
ATOM 706 N N . GLY A 1 89 ? -9.923 -2.679 -10.182 1.00 74.12 89 GLY A N 1
ATOM 707 C CA . GLY A 1 89 ? -8.529 -3.134 -10.225 1.00 74.12 89 GLY A CA 1
ATOM 708 C C . GLY A 1 89 ? -7.899 -3.306 -8.836 1.00 74.12 89 GLY A C 1
ATOM 709 O O . GLY A 1 89 ? -8.495 -2.980 -7.818 1.00 74.12 89 GLY A O 1
ATOM 710 N N . THR A 1 90 ? -6.668 -3.816 -8.760 1.00 74.50 90 THR A N 1
ATOM 711 C CA . THR A 1 90 ? -5.884 -3.907 -7.500 1.00 74.50 90 THR A CA 1
ATOM 712 C C . THR A 1 90 ? -4.674 -2.978 -7.472 1.00 74.50 90 THR A C 1
ATOM 714 O O . THR A 1 90 ? -3.951 -2.910 -6.477 1.00 74.50 90 THR A O 1
ATOM 717 N N . THR A 1 91 ? -4.419 -2.295 -8.582 1.00 76.06 91 THR A N 1
ATOM 718 C CA . THR A 1 91 ? -3.237 -1.469 -8.798 1.00 76.06 91 THR A CA 1
ATOM 719 C C . THR A 1 91 ? -3.663 -0.224 -9.548 1.00 76.06 91 THR A C 1
ATOM 721 O O . THR A 1 91 ? -4.432 -0.309 -10.503 1.00 76.06 91 THR A O 1
ATOM 724 N N . VAL A 1 92 ? -3.156 0.920 -9.105 1.00 71.81 92 VAL A N 1
ATOM 725 C CA . VAL A 1 92 ? -3.337 2.202 -9.777 1.00 71.81 92 VAL A CA 1
ATOM 726 C C . VAL A 1 92 ? -2.013 2.551 -10.456 1.00 71.81 92 VAL A C 1
ATOM 728 O O . VAL A 1 92 ? -0.999 2.651 -9.757 1.00 71.81 92 VAL A O 1
ATOM 731 N N . PRO A 1 93 ? -1.971 2.713 -11.790 1.00 69.50 93 PRO A N 1
ATOM 732 C CA . PRO A 1 93 ? -0.806 3.281 -12.453 1.00 69.50 93 PRO A CA 1
ATOM 733 C C . PRO A 1 93 ? -0.687 4.761 -12.082 1.00 69.50 93 PRO A C 1
ATOM 735 O O . PRO A 1 93 ? -1.672 5.493 -12.092 1.00 69.50 93 PRO A O 1
ATOM 738 N N . TRP A 1 94 ? 0.519 5.214 -11.748 1.00 62.06 94 TRP A N 1
ATOM 739 C CA . TRP A 1 94 ? 0.739 6.597 -11.329 1.00 62.06 94 TRP A CA 1
ATOM 740 C C . TRP A 1 94 ? 0.489 7.591 -12.487 1.00 62.06 94 TRP A C 1
ATOM 742 O O . TRP A 1 94 ? 1.190 7.504 -13.500 1.00 62.06 94 TRP A O 1
ATOM 752 N N . PRO A 1 95 ? -0.450 8.556 -12.368 1.00 58.06 95 PRO A N 1
ATOM 753 C CA . PRO A 1 95 ? -0.826 9.420 -13.491 1.00 58.06 95 PRO A CA 1
ATOM 754 C C . PRO A 1 95 ? -0.008 10.726 -13.612 1.00 58.06 95 PRO A C 1
ATOM 756 O O . PRO A 1 95 ? -0.093 11.402 -14.638 1.00 58.06 95 PRO A O 1
ATOM 759 N N . PHE A 1 96 ? 0.820 11.100 -12.623 1.00 50.25 96 PHE A N 1
ATOM 760 C CA . PHE A 1 96 ? 1.500 12.409 -12.606 1.00 50.25 96 PHE A CA 1
ATOM 761 C C . PHE A 1 96 ? 3.000 12.352 -12.938 1.00 50.25 96 PHE A C 1
ATOM 763 O O . PHE A 1 96 ? 3.806 11.747 -12.234 1.00 50.25 96 PHE A O 1
ATOM 770 N N . ARG A 1 97 ? 3.415 13.110 -13.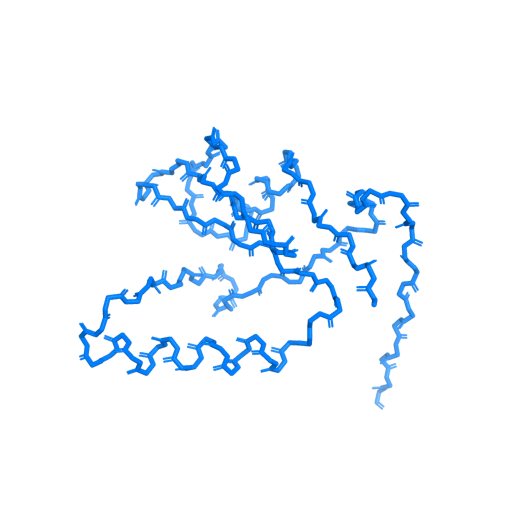962 1.00 44.94 97 ARG A N 1
ATOM 771 C CA . ARG A 1 97 ? 4.813 13.247 -14.439 1.00 44.94 97 ARG A CA 1
ATOM 772 C C . ARG A 1 97 ? 5.798 13.880 -13.434 1.00 44.94 97 ARG A C 1
ATOM 774 O O . ARG A 1 97 ? 6.972 14.037 -13.764 1.00 44.94 97 ARG A O 1
ATOM 781 N N . SER A 1 98 ? 5.341 14.287 -12.249 1.00 41.56 98 SER A N 1
ATOM 782 C CA . SER A 1 98 ? 6.080 15.152 -11.317 1.00 41.56 98 SER A CA 1
ATOM 783 C C . SER A 1 98 ? 6.306 14.574 -9.921 1.00 41.56 98 SER A C 1
ATOM 785 O O . SER A 1 98 ? 6.852 15.289 -9.081 1.00 41.56 98 SER A O 1
ATOM 787 N N . ALA A 1 99 ? 5.937 13.316 -9.649 1.00 46.72 99 ALA A N 1
ATOM 788 C CA . ALA A 1 99 ? 6.366 12.692 -8.400 1.00 46.72 99 ALA A CA 1
ATOM 789 C C . ALA A 1 99 ? 7.897 12.671 -8.371 1.00 46.72 99 ALA A C 1
ATOM 791 O O . ALA A 1 99 ? 8.537 12.091 -9.253 1.00 46.72 99 ALA A O 1
ATOM 792 N N . ARG A 1 100 ? 8.489 13.349 -7.383 1.00 46.94 100 ARG A N 1
ATOM 793 C CA . ARG A 1 100 ? 9.922 13.255 -7.118 1.00 46.94 100 ARG A CA 1
ATOM 794 C C . ARG A 1 100 ? 10.209 11.840 -6.628 1.00 46.94 100 ARG A C 1
ATOM 796 O O . ARG A 1 100 ? 10.111 11.537 -5.449 1.00 46.94 100 ARG A O 1
ATOM 803 N N . TRP A 1 101 ? 10.595 10.980 -7.556 1.00 48.72 101 TRP A N 1
ATOM 804 C CA . TRP A 1 101 ? 11.605 9.969 -7.280 1.00 48.72 101 TRP A CA 1
ATOM 805 C C . TRP A 1 101 ? 12.885 10.769 -7.100 1.00 48.72 101 TRP A C 1
ATOM 807 O O . TRP A 1 101 ? 13.237 11.513 -8.020 1.00 48.72 101 TRP A O 1
ATOM 817 N N . SER A 1 102 ? 13.497 10.750 -5.916 1.00 46.78 102 SER A N 1
ATOM 818 C CA . SER A 1 102 ? 14.594 11.667 -5.596 1.00 46.78 102 SER A CA 1
ATOM 819 C C . SER A 1 102 ? 15.639 11.721 -6.730 1.00 46.78 102 SER A C 1
ATOM 821 O O . SER A 1 102 ? 16.383 10.783 -7.003 1.00 46.78 102 SER A O 1
ATOM 823 N N . GLY A 1 103 ? 15.623 12.836 -7.476 1.00 43.28 103 GLY A N 1
ATOM 824 C CA . GLY A 1 103 ? 16.667 13.227 -8.422 1.00 43.28 103 GLY A CA 1
ATOM 825 C C . GLY A 1 103 ? 16.435 13.121 -9.939 1.00 43.28 103 GLY A C 1
ATOM 826 O O . GLY A 1 103 ? 17.237 13.727 -10.646 1.00 43.28 103 GLY A O 1
ATOM 827 N N . ARG A 1 104 ? 15.415 12.452 -10.515 1.00 41.91 104 ARG A N 1
ATOM 828 C CA . ARG A 1 104 ? 15.287 12.395 -12.002 1.00 41.91 104 ARG A CA 1
ATOM 829 C C . ARG A 1 104 ? 13.856 12.450 -12.550 1.00 41.91 104 ARG A C 1
ATOM 831 O O . ARG A 1 104 ? 13.007 11.639 -12.203 1.00 41.91 104 ARG A O 1
ATOM 838 N N . ARG A 1 105 ? 13.625 13.378 -13.494 1.00 39.09 105 ARG A N 1
ATOM 839 C CA . ARG A 1 105 ? 12.445 13.403 -14.381 1.00 39.09 105 ARG A CA 1
ATOM 840 C C . ARG A 1 105 ? 12.564 12.268 -15.401 1.00 39.09 105 ARG A C 1
ATOM 842 O O . ARG A 1 105 ? 13.471 12.303 -16.228 1.00 39.09 105 ARG A O 1
ATOM 849 N N . PHE A 1 106 ? 11.635 11.317 -15.394 1.00 41.97 106 PHE A N 1
ATOM 850 C CA . PHE A 1 106 ? 11.517 10.318 -16.458 1.00 41.97 106 PHE A CA 1
ATOM 851 C C . PHE A 1 106 ? 10.478 10.748 -17.502 1.00 41.97 106 PHE A C 1
ATOM 853 O O . PHE A 1 106 ? 9.373 11.185 -17.179 1.00 41.97 106 PHE A O 1
ATOM 860 N N . ARG A 1 107 ? 10.852 10.649 -18.783 1.00 33.06 107 ARG A N 1
ATOM 861 C CA . ARG A 1 107 ? 9.987 10.931 -19.937 1.00 33.06 107 ARG A CA 1
ATOM 862 C C . ARG A 1 107 ? 9.497 9.604 -20.507 1.00 33.06 107 ARG A C 1
ATOM 864 O O . ARG A 1 107 ? 10.237 8.937 -21.221 1.00 33.06 107 ARG A O 1
ATOM 871 N N . TRP A 1 108 ? 8.250 9.242 -20.226 1.00 36.47 108 TRP A N 1
ATOM 872 C CA . TRP A 1 108 ? 7.615 8.094 -20.873 1.00 36.47 108 TRP A CA 1
ATOM 873 C C . TRP A 1 108 ? 7.227 8.447 -22.322 1.00 36.47 108 TRP A C 1
ATOM 875 O O . TRP A 1 108 ? 6.636 9.506 -22.566 1.00 36.47 108 TRP A O 1
ATOM 885 N N . ARG A 1 109 ? 7.582 7.587 -23.288 1.00 31.33 109 ARG A N 1
ATOM 886 C CA . ARG A 1 109 ? 7.041 7.607 -24.657 1.00 31.33 109 ARG A CA 1
ATOM 887 C C . ARG A 1 109 ? 5.872 6.629 -24.699 1.00 31.33 109 ARG A C 1
ATOM 889 O O . ARG A 1 109 ? 6.069 5.433 -24.541 1.00 31.33 109 ARG A O 1
ATOM 896 N N . SER A 1 110 ? 4.678 7.144 -24.954 1.00 32.59 110 SER A N 1
ATOM 897 C CA . SER A 1 110 ? 3.510 6.335 -25.281 1.00 32.59 110 SER A CA 1
ATOM 898 C C . SER A 1 110 ? 3.681 5.729 -26.671 1.00 32.59 110 SER A C 1
ATOM 900 O O . SER A 1 110 ? 3.590 6.443 -27.669 1.00 32.59 110 SER A O 1
ATOM 902 N N . SER A 1 111 ? 3.918 4.424 -26.755 1.00 36.91 111 SER A N 1
ATOM 903 C CA . SER A 1 111 ? 3.679 3.657 -27.976 1.00 36.91 111 SER A CA 1
ATOM 904 C C . SER A 1 111 ? 2.329 2.960 -27.855 1.00 36.91 111 SER A C 1
ATOM 906 O O . SER A 1 111 ? 2.252 1.793 -27.487 1.00 36.91 111 SER A O 1
ATOM 908 N N . VAL A 1 112 ? 1.264 3.701 -28.158 1.00 33.06 112 VAL A N 1
ATOM 909 C CA . VAL A 1 112 ? -0.014 3.113 -28.564 1.00 33.06 112 VAL A CA 1
ATOM 910 C C . VAL A 1 112 ? 0.080 2.938 -30.076 1.00 33.06 112 VAL A C 1
ATOM 912 O O . VAL A 1 112 ? 0.082 3.927 -30.810 1.00 33.06 112 VAL A O 1
ATOM 915 N N . ARG A 1 113 ? 0.230 1.697 -30.547 1.00 38.78 113 ARG A N 1
ATOM 916 C CA . ARG A 1 113 ? -0.120 1.356 -31.930 1.00 38.78 113 ARG A CA 1
ATOM 917 C C . ARG A 1 113 ? -1.580 0.910 -31.922 1.00 38.78 113 ARG A C 1
ATOM 919 O O . ARG A 1 113 ? -1.970 0.148 -31.040 1.00 38.78 113 ARG A O 1
ATOM 926 N N . ARG A 1 114 ? -2.347 1.498 -32.841 1.00 45.25 114 ARG A N 1
ATOM 927 C CA . ARG A 1 114 ? -3.699 1.070 -33.212 1.00 45.25 114 ARG A CA 1
ATOM 928 C C . ARG A 1 114 ? -3.670 -0.333 -33.799 1.00 45.25 114 ARG A C 1
ATOM 930 O O . ARG A 1 114 ? -2.616 -0.673 -34.385 1.00 45.25 114 ARG A O 1
#

Radius of gyration: 15.17 Å; chains: 1; bounding box: 35×37×44 Å

Organism: Kribbella flavida (strain DSM 17836 / JCM 10339 / NBRC 14399) (NCBI:txid479435)

Sequence (114 aa):
MTGVRAEATEQWLELVRQEYPLTEAAFVRDLGGNYNLNLQVASDRGALVVRVTPDWIEPDRLAAVQAVREYLRARGWPVPRTIRTRAAGTTVPWPFRSARWSGRRFRWRSSVRR

pLDDT: mean 79.2, std 19.41, range [31.33, 97.38]

Secondary structure (DSSP, 8-state):
--PPPBP--HHHHHHHHHHSS-S-EEEEEE---SSSEEEEEEETTEEEEEEEPPTTS-HHHHHHHHHHHHHHHTTT--PPPPPPPTTS-S------TT--BTT-----------

InterPro domains:
  IPR011009 Protein kinase-like domain superfamily [SSF56112] (10-101)